Protein AF-A0A1F8HWP6-F1 (afdb_monomer_lite)

Secondary structure (DSSP, 8-state):
---------------------------------------EE-TTSS-S--STT-EEEEEEEEE-TTT--EEEEEEE-SSTT--EE-B-TTTT-HHHHHHHHHHHHHHH--SHHHHHHHHHHHHHHHHHHGGG---B--S---TT-EEE-SB-S---TTS---SS---

Organism: NCBI:txid1802718

Foldseek 3Di:
DDDDDDDDDDDDDDDDDDDDDDPPPPPVPPPVVPDPAFDADAPVDPPDDADQQDKHFHLAWAAEPQQRAIARIWTQHDDPPGGTAFEAPCQPPLLSVVSVVLVVCLVVDDDPVVNVVSVVVNVVSSVVCVVVRDHHYDHNHDPVRYDHGPHSHDPPPVPDDRPDDDD

pLDDT: mean 74.95, std 22.12, range [30.22, 97.0]

Sequence (167 aa):
MWFTDLKQRILFTFINLNAINYKRHSTLTWRGKMAKTVKLYDLRERNYPHNRGDKFRSLQIFECWVCGALSNQVIMGGYLGYGVRVVCPNSSECWHHELEEKLKWLEKLYPKSYKQKFQKEITVMKRQHKAKIKNDIEGKPNMSLKRPMTNTFSWNTRNKPCSHRNF

Radius of gyration: 29.51 Å; chains: 1; bounding box: 69×74×84 Å

Structure (mmCIF, N/CA/C/O backbone):
data_AF-A0A1F8HWP6-F1
#
_entry.id   AF-A0A1F8HWP6-F1
#
loop_
_atom_site.group_PDB
_atom_site.id
_atom_site.type_symbol
_atom_site.label_atom_id
_atom_site.label_alt_id
_atom_site.label_comp_id
_atom_site.label_asym_id
_atom_site.label_entity_id
_atom_site.label_seq_id
_atom_site.pdbx_PDB_ins_code
_atom_site.Cartn_x
_atom_site.Cartn_y
_atom_site.Cartn_z
_atom_site.occupancy
_atom_site.B_iso_or_equiv
_atom_site.auth_seq_id
_atom_site.auth_comp_id
_atom_site.auth_asym_id
_atom_site.auth_atom_id
_atom_site.pdbx_PDB_model_num
ATOM 1 N N . MET A 1 1 ? -47.873 -50.446 -20.768 1.00 34.22 1 MET A N 1
ATOM 2 C CA . MET A 1 1 ? -47.305 -51.598 -20.031 1.00 34.22 1 MET A CA 1
ATOM 3 C C . MET A 1 1 ? -46.102 -52.092 -20.821 1.00 34.22 1 MET A C 1
ATOM 5 O O . MET A 1 1 ? -46.335 -52.362 -21.985 1.00 34.22 1 MET A O 1
ATOM 9 N N . TRP A 1 2 ? -44.916 -52.221 -20.195 1.00 32.56 2 TRP A N 1
ATOM 10 C CA . TRP A 1 2 ? -43.706 -52.926 -20.699 1.00 32.56 2 TRP A CA 1
ATOM 11 C C . TRP A 1 2 ? -43.074 -52.308 -21.991 1.00 32.56 2 TRP A C 1
ATOM 13 O O . TRP A 1 2 ? -43.789 -51.813 -22.851 1.00 32.56 2 TRP A O 1
ATOM 23 N N . PHE A 1 3 ? -41.764 -51.999 -22.067 1.00 39.62 3 PHE A N 1
ATOM 24 C CA . PHE A 1 3 ? -40.577 -52.885 -22.216 1.00 39.62 3 PHE A CA 1
ATOM 25 C C . PHE A 1 3 ? -40.661 -53.757 -23.498 1.00 39.62 3 PHE A C 1
ATOM 27 O O . PHE A 1 3 ? -41.735 -54.280 -23.768 1.00 39.62 3 PHE A O 1
ATOM 34 N N . THR A 1 4 ? -39.639 -53.964 -24.349 1.00 45.97 4 THR A N 1
ATOM 35 C CA . THR A 1 4 ? -38.160 -53.734 -24.327 1.00 45.97 4 THR A CA 1
ATOM 36 C C . THR A 1 4 ? -37.628 -53.781 -25.804 1.00 45.97 4 THR A C 1
ATOM 38 O O . THR A 1 4 ? -38.411 -54.152 -26.671 1.00 45.97 4 THR A O 1
ATOM 41 N N . ASP A 1 5 ? -36.389 -53.476 -26.250 1.00 49.47 5 ASP A N 1
ATOM 42 C CA . ASP A 1 5 ? -35.112 -52.996 -25.663 1.00 49.47 5 ASP A CA 1
ATOM 43 C C . ASP A 1 5 ? -34.163 -52.362 -26.750 1.00 49.47 5 ASP A C 1
ATOM 45 O O . ASP A 1 5 ? -34.573 -52.166 -27.891 1.00 49.47 5 ASP A O 1
ATOM 49 N N . LEU A 1 6 ? -32.894 -52.063 -26.395 1.00 37.97 6 LEU A N 1
ATOM 50 C CA . LEU A 1 6 ? -31.609 -52.281 -27.137 1.00 37.97 6 LEU A CA 1
ATOM 51 C C . LEU A 1 6 ? -31.667 -52.923 -28.570 1.00 37.97 6 LEU A C 1
ATOM 53 O O . LEU A 1 6 ? -32.431 -53.852 -28.790 1.00 37.97 6 LEU A O 1
ATOM 57 N N . LYS A 1 7 ? -30.780 -52.658 -29.562 1.00 40.59 7 LYS A N 1
ATOM 58 C CA . LYS A 1 7 ? -29.292 -52.543 -29.528 1.00 40.59 7 LYS A CA 1
ATOM 59 C C . LYS A 1 7 ? -28.679 -52.179 -30.919 1.00 40.59 7 LYS A C 1
ATOM 61 O O . LYS A 1 7 ? -29.313 -52.416 -31.932 1.00 40.59 7 LYS A O 1
ATOM 66 N N . GLN A 1 8 ? -27.428 -51.674 -30.922 1.00 41.16 8 GLN A N 1
ATOM 67 C CA . GLN A 1 8 ? -26.245 -51.979 -31.796 1.00 41.16 8 GLN A CA 1
ATOM 68 C C . GLN A 1 8 ? -26.429 -52.527 -33.250 1.00 41.16 8 GLN A C 1
ATOM 70 O O . GLN A 1 8 ? -27.257 -53.388 -33.479 1.00 41.16 8 GLN A O 1
ATOM 75 N N . ARG A 1 9 ? -25.577 -52.243 -34.260 1.00 38.88 9 ARG A N 1
ATOM 76 C CA . ARG A 1 9 ? -24.343 -51.421 -34.389 1.00 38.88 9 ARG A CA 1
ATOM 77 C C . ARG A 1 9 ? -23.969 -51.246 -35.883 1.00 38.88 9 ARG A C 1
ATOM 79 O O . ARG A 1 9 ? -24.057 -52.199 -36.639 1.00 38.88 9 ARG A O 1
ATOM 86 N N . ILE A 1 10 ? -23.441 -50.069 -36.232 1.00 35.59 10 ILE A N 1
ATOM 87 C CA . ILE A 1 10 ? -22.272 -49.813 -37.111 1.00 35.59 10 ILE A CA 1
ATOM 88 C C . ILE A 1 10 ? -21.911 -50.872 -38.188 1.00 35.59 10 ILE A C 1
ATOM 90 O O . ILE A 1 10 ? -21.300 -51.883 -37.859 1.00 35.59 10 ILE A O 1
ATOM 94 N N . LEU A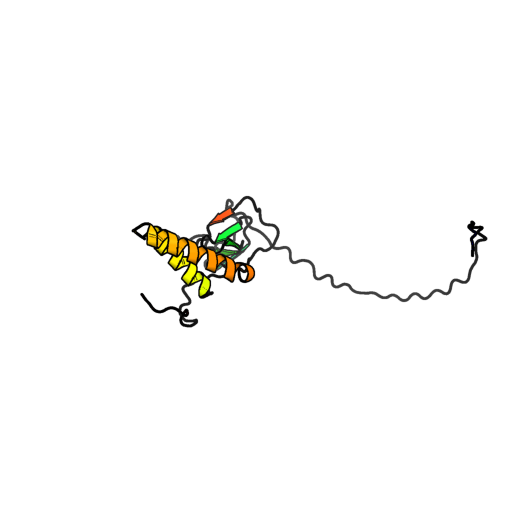 1 11 ? -22.062 -50.507 -39.470 1.00 35.78 11 LEU A N 1
ATOM 95 C CA . LEU A 1 11 ? -21.080 -50.743 -40.553 1.00 35.78 11 LEU A CA 1
ATOM 96 C C . LEU A 1 11 ? -21.353 -49.685 -41.650 1.00 35.78 11 LEU A C 1
ATOM 98 O O . LEU A 1 11 ? -22.417 -49.686 -42.252 1.00 35.78 11 LEU A O 1
ATOM 102 N N . PHE A 1 12 ? -20.596 -48.592 -41.764 1.00 34.41 12 PHE A N 1
ATOM 103 C CA . PHE A 1 12 ? -19.325 -48.484 -42.498 1.00 34.41 12 PHE A CA 1
ATOM 104 C C . PHE A 1 12 ? -19.316 -49.112 -43.905 1.00 34.41 12 PHE A C 1
ATOM 106 O O . PHE A 1 12 ? -18.812 -50.211 -44.105 1.00 34.41 12 PHE A O 1
ATOM 113 N N . THR A 1 13 ? -19.721 -48.313 -44.894 1.00 41.47 13 THR A N 1
ATOM 114 C CA . THR A 1 13 ? -19.099 -48.293 -46.229 1.00 41.47 13 THR A CA 1
ATOM 115 C C . THR A 1 13 ? -18.613 -46.873 -46.519 1.00 41.47 13 THR A C 1
ATOM 117 O O . THR A 1 13 ? -19.278 -45.895 -46.178 1.00 41.47 13 THR A O 1
ATOM 120 N N . PHE A 1 14 ? -17.412 -46.762 -47.080 1.00 37.91 14 PHE A N 1
ATOM 121 C CA . PHE A 1 14 ? -16.651 -45.518 -47.233 1.00 37.91 14 PHE A CA 1
ATOM 122 C C . PHE A 1 14 ? -16.688 -45.003 -48.682 1.00 37.91 14 PHE A C 1
ATOM 124 O O . PHE A 1 14 ? -16.624 -45.827 -49.584 1.00 37.91 14 PHE A O 1
ATOM 131 N N . ILE A 1 15 ? -16.571 -43.671 -48.853 1.00 42.19 15 ILE A N 1
ATOM 132 C CA . ILE A 1 15 ? -15.836 -43.001 -49.960 1.00 42.19 15 ILE A CA 1
ATOM 133 C C . ILE A 1 15 ? -16.493 -43.156 -51.370 1.00 42.19 15 ILE A C 1
ATOM 135 O O . ILE A 1 15 ? -16.819 -44.242 -51.813 1.00 42.19 15 ILE A O 1
ATOM 139 N N . ASN A 1 16 ? -16.732 -42.100 -52.164 1.00 36.47 16 ASN A N 1
ATOM 140 C CA . ASN A 1 16 ? -15.768 -41.055 -52.519 1.00 36.47 16 ASN A CA 1
ATOM 141 C C . ASN A 1 16 ? -16.383 -39.736 -53.058 1.00 36.47 16 ASN A C 1
ATOM 143 O O . ASN A 1 16 ? -17.535 -39.694 -53.466 1.00 36.47 16 ASN A O 1
ATOM 147 N N . LEU A 1 17 ? -15.528 -38.706 -53.137 1.00 40.22 17 LEU A N 1
ATOM 148 C CA . LEU A 1 17 ? -15.538 -37.561 -54.071 1.00 40.22 17 LEU A CA 1
ATOM 149 C C . LEU A 1 17 ? -16.869 -36.859 -54.435 1.00 40.22 17 LEU A C 1
ATOM 151 O O . LEU A 1 17 ? -17.570 -37.242 -55.366 1.00 40.22 17 LEU A O 1
ATOM 155 N N . ASN A 1 18 ? -17.004 -35.624 -53.940 1.00 39.25 18 ASN A N 1
ATOM 156 C CA . ASN A 1 18 ? -16.919 -34.484 -54.863 1.00 39.25 18 ASN A CA 1
ATOM 157 C C . ASN A 1 18 ? -16.294 -33.256 -54.176 1.00 39.25 18 ASN A C 1
ATOM 159 O O . ASN A 1 18 ? -16.880 -32.647 -53.283 1.00 39.25 18 ASN A O 1
ATOM 163 N N . ALA A 1 19 ? -15.059 -32.920 -54.556 1.00 41.41 19 ALA A N 1
ATOM 164 C CA . ALA A 1 19 ? -14.232 -31.932 -53.863 1.00 41.41 19 ALA A CA 1
ATOM 165 C C . ALA A 1 19 ? -14.339 -30.534 -54.501 1.00 41.41 19 ALA A C 1
ATOM 167 O O . ALA A 1 19 ? -13.474 -30.123 -55.277 1.00 41.41 19 ALA A O 1
ATOM 168 N N . ILE A 1 20 ? -15.379 -29.772 -54.148 1.00 47.75 20 ILE A N 1
ATOM 169 C CA . ILE A 1 20 ? -15.503 -28.373 -54.588 1.00 47.75 20 ILE A CA 1
ATOM 170 C C . ILE A 1 20 ? -14.619 -27.474 -53.711 1.00 47.75 20 ILE A C 1
ATOM 172 O O . ILE A 1 20 ? -14.947 -27.131 -52.575 1.00 47.75 20 ILE A O 1
ATOM 176 N N . ASN A 1 21 ? -13.468 -27.088 -54.263 1.00 44.16 21 ASN A N 1
ATOM 177 C CA . ASN A 1 21 ? -12.506 -26.182 -53.640 1.00 44.16 21 ASN A CA 1
ATOM 178 C C . ASN A 1 21 ? -13.078 -24.759 -53.494 1.00 44.16 21 ASN A C 1
ATOM 180 O O . ASN A 1 21 ? -13.004 -23.964 -54.428 1.00 44.16 21 ASN A O 1
ATOM 184 N N . TYR A 1 22 ? -13.541 -24.386 -52.298 1.00 38.38 22 TYR A N 1
ATOM 185 C CA . TYR A 1 22 ? -13.701 -22.975 -51.927 1.00 38.38 22 TYR A CA 1
ATOM 186 C C . TYR A 1 22 ? -12.567 -22.514 -51.009 1.00 38.38 22 TYR A C 1
ATOM 188 O O . TYR A 1 22 ? -12.679 -22.503 -49.783 1.00 38.38 22 TYR A O 1
ATOM 196 N N . LYS A 1 23 ? -11.467 -22.065 -51.631 1.00 44.12 23 LYS A N 1
ATOM 197 C CA . LYS A 1 23 ? -10.389 -21.298 -50.983 1.00 44.12 23 LYS A CA 1
ATOM 198 C C . LYS A 1 23 ? -10.904 -19.933 -50.503 1.00 44.12 23 LYS A C 1
ATOM 200 O O . LYS A 1 23 ? -10.548 -18.888 -51.045 1.00 44.12 23 LYS A O 1
ATOM 205 N N . ARG A 1 24 ? -11.712 -19.904 -49.442 1.00 42.16 24 ARG A N 1
ATOM 206 C CA . ARG A 1 24 ? -11.990 -18.655 -48.726 1.00 42.16 24 ARG A CA 1
ATOM 207 C C . ARG A 1 24 ? -10.817 -18.371 -47.793 1.00 42.16 24 ARG A C 1
ATOM 209 O O . ARG A 1 24 ? -10.818 -18.795 -46.644 1.00 42.16 24 ARG A O 1
ATOM 216 N N . HIS A 1 25 ? -9.811 -17.655 -48.301 1.00 42.44 25 HIS A N 1
ATOM 217 C CA . HIS A 1 25 ? -8.732 -17.080 -47.490 1.00 42.44 25 HIS A CA 1
ATOM 218 C C . HIS A 1 25 ? -9.309 -16.016 -46.541 1.00 42.44 25 HIS A C 1
ATOM 220 O O . HIS A 1 25 ? -9.163 -14.814 -46.751 1.00 42.44 25 HIS A O 1
ATOM 226 N N . SER A 1 26 ? -9.969 -16.449 -45.467 1.00 42.03 26 SER A N 1
ATOM 227 C CA . SER A 1 26 ? -10.237 -15.601 -44.314 1.00 42.03 26 SER A CA 1
ATOM 228 C C . SER A 1 26 ? -8.919 -15.387 -43.577 1.00 42.03 26 SER A C 1
ATOM 230 O O . SER A 1 26 ? -8.620 -16.074 -42.599 1.00 42.03 26 SER A O 1
ATOM 232 N N . THR A 1 27 ? -8.119 -14.429 -44.050 1.00 45.25 27 THR A N 1
ATOM 233 C CA . THR A 1 27 ? -6.999 -13.860 -43.295 1.00 45.25 27 THR A CA 1
ATOM 234 C C . THR A 1 27 ? -7.566 -13.073 -42.119 1.00 45.25 27 THR A C 1
ATOM 236 O O . THR A 1 27 ? -7.568 -11.839 -42.110 1.00 45.25 27 THR A O 1
ATOM 239 N N . LEU A 1 28 ? -8.106 -13.801 -41.138 1.00 42.56 28 LEU A N 1
ATOM 240 C CA . LEU A 1 28 ? -8.577 -13.254 -39.882 1.00 42.56 28 LEU A CA 1
ATOM 241 C C . LEU A 1 28 ? -7.333 -12.789 -39.131 1.00 42.56 28 LEU A C 1
ATOM 243 O O . LEU A 1 28 ? -6.694 -13.549 -38.402 1.00 42.56 28 LEU A O 1
ATOM 247 N N . THR A 1 29 ? -6.940 -11.545 -39.391 1.00 44.22 29 THR A N 1
ATOM 248 C CA . THR A 1 29 ? -5.808 -10.910 -38.734 1.00 44.22 29 THR A CA 1
ATOM 249 C C . THR A 1 29 ? -6.208 -10.616 -37.299 1.00 44.22 29 THR A C 1
ATOM 251 O O . THR A 1 29 ? -6.546 -9.493 -36.928 1.00 44.22 29 THR A O 1
ATOM 254 N N . TRP A 1 30 ? -6.132 -11.660 -36.468 1.00 45.09 30 TRP A N 1
ATOM 255 C CA . TRP A 1 30 ? -5.954 -11.534 -35.034 1.00 45.09 30 TRP A CA 1
ATOM 256 C C . TRP A 1 30 ? -4.716 -10.663 -34.813 1.00 45.09 30 TRP A C 1
ATOM 258 O O . TRP A 1 30 ? -3.600 -11.155 -34.648 1.00 45.09 30 TRP A O 1
ATOM 268 N N . ARG A 1 31 ? -4.917 -9.341 -34.775 1.00 46.16 31 ARG A N 1
ATOM 269 C CA . ARG A 1 31 ? -4.018 -8.391 -34.122 1.00 46.16 31 ARG A CA 1
ATOM 270 C C . ARG A 1 31 ? -4.109 -8.658 -32.623 1.00 46.16 31 ARG A C 1
ATOM 272 O O . ARG A 1 31 ? -4.629 -7.845 -31.860 1.00 46.16 31 ARG A O 1
ATOM 279 N N . GLY A 1 32 ? -3.639 -9.843 -32.227 1.00 48.31 32 GLY A N 1
ATOM 280 C CA . GLY A 1 32 ? -3.430 -10.233 -30.849 1.00 48.31 32 GLY A CA 1
ATOM 281 C C . GLY A 1 32 ? -2.605 -9.128 -30.224 1.00 48.31 32 GLY A C 1
ATOM 282 O O . GLY A 1 32 ? -1.485 -8.857 -30.659 1.00 48.31 32 GLY A O 1
ATOM 283 N N . LYS A 1 33 ? -3.223 -8.407 -29.291 1.00 54.06 33 LYS A N 1
ATOM 284 C CA . LYS A 1 33 ? -2.674 -7.186 -28.713 1.00 54.06 33 LYS A CA 1
ATOM 285 C C . LYS A 1 33 ? -1.532 -7.601 -27.791 1.00 54.06 33 LYS A C 1
ATOM 287 O O . LYS A 1 33 ? -1.764 -7.801 -26.602 1.00 54.06 33 LYS A O 1
ATOM 292 N N . MET A 1 34 ? -0.354 -7.817 -28.394 1.00 55.50 34 MET A N 1
ATOM 293 C CA . MET A 1 34 ? 0.862 -8.369 -27.788 1.00 55.50 34 MET A CA 1
ATOM 294 C C . MET A 1 34 ? 0.979 -7.875 -26.353 1.00 55.50 34 MET A C 1
ATOM 296 O O . MET A 1 34 ? 1.081 -6.666 -26.126 1.00 55.50 34 MET A O 1
ATOM 300 N N . ALA A 1 35 ? 0.875 -8.802 -25.398 1.00 62.00 35 ALA A N 1
ATOM 301 C CA . ALA A 1 35 ? 0.806 -8.459 -23.987 1.00 62.00 35 ALA A CA 1
ATOM 302 C C . ALA A 1 35 ? 2.054 -7.647 -23.630 1.00 62.00 35 ALA A C 1
ATOM 304 O O . ALA A 1 35 ? 3.168 -8.161 -23.711 1.00 62.00 35 ALA A O 1
ATOM 305 N N . LYS A 1 36 ? 1.868 -6.359 -23.311 1.00 67.88 36 LYS A N 1
ATOM 306 C CA . LYS A 1 36 ? 2.970 -5.412 -23.123 1.00 67.88 36 LYS A CA 1
ATOM 307 C C . LYS A 1 36 ? 3.879 -5.929 -22.011 1.00 67.88 36 LYS A C 1
ATOM 309 O O . LYS A 1 36 ? 3.503 -5.862 -20.843 1.00 67.88 36 LYS A O 1
ATOM 314 N N . THR A 1 37 ? 5.060 -6.428 -22.369 1.00 80.19 37 THR A N 1
ATOM 315 C CA . THR A 1 37 ? 6.031 -6.953 -21.406 1.00 80.19 37 THR A CA 1
ATOM 316 C C . THR A 1 37 ? 6.451 -5.839 -20.455 1.00 80.19 37 THR A C 1
ATOM 318 O O . THR A 1 37 ? 7.179 -4.918 -20.825 1.00 80.19 37 THR A O 1
ATOM 321 N N . VAL A 1 38 ? 5.957 -5.903 -19.222 1.00 89.81 38 VAL A N 1
ATOM 322 C CA . VAL A 1 38 ? 6.281 -4.931 -18.180 1.00 89.81 38 VAL A CA 1
ATOM 323 C C . VAL A 1 38 ? 7.667 -5.262 -17.640 1.00 89.81 38 VAL A C 1
ATOM 325 O O . VAL A 1 38 ? 7.851 -6.291 -16.991 1.00 89.81 38 VAL A O 1
ATOM 328 N N . LYS A 1 39 ? 8.645 -4.391 -17.907 1.00 94.25 39 LYS A N 1
ATOM 329 C CA . LYS A 1 39 ? 9.983 -4.509 -17.319 1.00 94.25 39 LYS A CA 1
ATOM 330 C C . LYS A 1 39 ? 9.895 -4.236 -15.818 1.00 94.25 39 LYS A C 1
ATOM 332 O O . LYS A 1 39 ? 9.545 -3.128 -15.413 1.00 94.25 39 LYS A O 1
ATOM 337 N N . LEU A 1 40 ? 10.223 -5.249 -15.022 1.00 95.88 40 LEU A N 1
ATOM 338 C CA . LEU A 1 40 ? 10.375 -5.136 -13.575 1.00 95.88 40 LEU A CA 1
ATOM 339 C C . LEU A 1 40 ? 11.845 -4.896 -13.231 1.00 95.88 40 LEU A C 1
ATOM 341 O O . LEU A 1 40 ? 12.726 -5.482 -13.857 1.00 95.88 40 LEU A O 1
ATOM 345 N N . TYR A 1 41 ? 12.092 -4.053 -12.235 1.00 95.12 41 TYR A N 1
ATOM 346 C CA . TYR A 1 41 ? 13.427 -3.755 -11.719 1.00 95.12 41 TYR A CA 1
ATOM 347 C C . TYR A 1 41 ? 13.585 -4.273 -10.289 1.00 95.12 41 TYR A C 1
ATOM 349 O O . TYR A 1 41 ? 12.688 -4.085 -9.463 1.00 95.12 41 TYR A O 1
ATOM 357 N N . ASP A 1 42 ? 14.717 -4.898 -9.972 1.00 94.69 42 ASP A N 1
ATOM 358 C CA . ASP A 1 42 ? 15.017 -5.306 -8.601 1.00 94.69 42 ASP A CA 1
ATOM 359 C C . ASP A 1 42 ? 15.636 -4.138 -7.823 1.00 94.69 42 ASP A C 1
ATOM 361 O O . ASP A 1 42 ? 16.719 -3.663 -8.145 1.00 94.69 42 ASP A O 1
ATOM 365 N N . LEU A 1 43 ? 14.967 -3.687 -6.762 1.00 91.44 43 LEU A N 1
ATOM 366 C CA . LEU A 1 43 ? 15.443 -2.592 -5.909 1.00 91.44 43 LEU A CA 1
ATOM 367 C C . LEU A 1 43 ? 16.647 -2.963 -5.020 1.00 91.44 43 LEU A C 1
ATOM 369 O O . LEU A 1 43 ? 17.142 -2.117 -4.277 1.00 91.44 43 LEU A O 1
ATOM 373 N N . ARG A 1 44 ? 17.103 -4.222 -5.058 1.00 90.00 44 ARG A N 1
ATOM 374 C CA . ARG A 1 44 ? 18.383 -4.673 -4.482 1.00 90.00 44 ARG A CA 1
ATOM 375 C C . ARG A 1 44 ? 19.561 -4.375 -5.415 1.00 90.00 44 ARG A C 1
ATOM 377 O O . ARG A 1 44 ? 20.696 -4.292 -4.955 1.00 90.00 44 ARG A O 1
ATOM 384 N N . GLU A 1 45 ? 19.291 -4.211 -6.707 1.00 90.69 45 GLU A N 1
ATOM 385 C CA . GLU A 1 45 ? 20.260 -3.871 -7.745 1.00 90.69 45 GLU A CA 1
ATOM 386 C C . GLU A 1 45 ? 20.218 -2.359 -8.020 1.00 90.69 45 GLU A C 1
ATOM 388 O O . GLU A 1 45 ? 19.210 -1.699 -7.783 1.00 90.69 45 GLU A O 1
ATOM 393 N N . ARG A 1 46 ? 21.305 -1.772 -8.537 1.00 83.94 46 ARG A N 1
ATOM 394 C CA . ARG A 1 46 ? 21.372 -0.325 -8.851 1.00 83.94 46 ARG A CA 1
ATOM 395 C C . ARG A 1 46 ? 20.958 0.017 -10.294 1.00 83.94 46 ARG A C 1
ATOM 397 O O . ARG A 1 46 ? 21.286 1.089 -10.787 1.00 83.94 46 ARG A O 1
ATOM 404 N N . ASN A 1 47 ? 20.275 -0.891 -10.991 1.00 89.81 47 ASN A N 1
ATOM 405 C CA . ASN A 1 47 ? 19.992 -0.802 -12.433 1.00 89.81 47 ASN A CA 1
ATOM 406 C C . ASN A 1 47 ? 18.607 -0.213 -12.782 1.00 89.81 47 ASN A C 1
ATOM 408 O O . ASN A 1 47 ? 18.140 -0.363 -13.915 1.00 89.81 47 ASN A O 1
ATOM 412 N N . TYR A 1 48 ? 17.949 0.445 -11.824 1.00 90.88 48 TYR A N 1
ATOM 413 C CA . T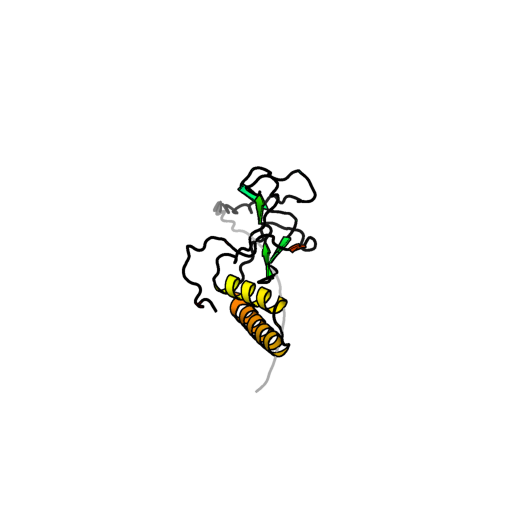YR A 1 48 ? 16.631 1.058 -11.994 1.00 90.88 48 TYR A CA 1
ATOM 414 C C . TYR A 1 48 ? 16.689 2.541 -12.423 1.00 90.88 48 TYR A C 1
ATOM 416 O O . TYR A 1 48 ? 17.712 3.205 -12.226 1.00 90.88 48 TYR A O 1
ATOM 424 N N . PRO A 1 49 ? 15.605 3.090 -13.013 1.00 91.25 49 PRO A N 1
ATOM 425 C CA . PRO A 1 49 ? 15.505 4.510 -13.351 1.00 91.25 49 PRO A CA 1
ATOM 426 C C . PRO A 1 49 ? 15.632 5.374 -12.093 1.00 91.25 49 PRO A C 1
ATOM 428 O O . PRO A 1 49 ? 14.901 5.169 -11.124 1.00 91.25 49 PRO A O 1
ATOM 431 N N . HIS A 1 50 ? 16.591 6.296 -12.087 1.00 87.94 50 HIS A N 1
ATOM 432 C CA . HIS A 1 50 ? 17.033 7.009 -10.886 1.00 87.94 50 HIS A CA 1
ATOM 433 C C . HIS A 1 50 ? 16.794 8.525 -10.936 1.00 87.94 50 HIS A C 1
ATOM 435 O O . HIS A 1 50 ? 17.131 9.221 -9.976 1.00 87.94 50 HIS A O 1
ATOM 441 N N . ASN A 1 51 ? 16.214 9.055 -12.017 1.00 86.88 51 ASN A N 1
ATOM 442 C CA . ASN A 1 51 ? 15.943 10.485 -12.131 1.00 86.88 51 ASN A CA 1
ATOM 443 C C . ASN A 1 51 ? 14.751 10.873 -11.255 1.00 86.88 51 ASN A C 1
ATOM 445 O O . ASN A 1 51 ? 13.810 10.104 -11.051 1.00 86.88 51 ASN A O 1
ATOM 449 N N . ARG A 1 52 ? 14.763 12.110 -10.755 1.00 86.38 52 ARG A N 1
ATOM 450 C CA . ARG A 1 52 ? 13.669 12.673 -9.956 1.00 86.38 52 ARG A CA 1
ATOM 451 C C . ARG A 1 52 ? 12.330 12.543 -10.692 1.00 86.38 52 ARG A C 1
ATOM 453 O O . ARG A 1 52 ? 12.138 13.141 -11.744 1.00 86.38 52 ARG A O 1
ATOM 460 N N . GLY A 1 53 ? 11.374 11.848 -10.075 1.00 85.12 53 GLY A N 1
ATOM 461 C CA . GLY A 1 53 ? 10.031 11.664 -10.628 1.00 85.12 53 GLY A CA 1
ATOM 462 C C . GLY A 1 53 ? 9.880 10.519 -11.635 1.00 85.12 53 GLY A C 1
ATOM 463 O O . GLY A 1 53 ? 8.750 10.295 -12.073 1.00 85.12 53 GLY A O 1
ATOM 464 N N . ASP A 1 54 ? 10.949 9.771 -11.949 1.00 89.62 54 ASP A N 1
ATOM 465 C CA . ASP A 1 54 ? 10.852 8.522 -12.716 1.00 89.62 54 ASP A CA 1
ATOM 466 C C . ASP A 1 54 ? 9.821 7.584 -12.072 1.00 89.62 54 ASP A C 1
ATOM 468 O O . ASP A 1 54 ? 9.797 7.405 -10.850 1.00 89.62 54 ASP A O 1
ATOM 472 N N . LYS A 1 55 ? 8.975 6.967 -12.905 1.00 92.81 55 LYS A N 1
ATOM 473 C CA . LYS A 1 55 ? 7.979 5.971 -12.491 1.00 92.81 55 LYS A CA 1
ATOM 474 C C . LYS A 1 55 ? 8.289 4.638 -13.149 1.00 92.81 55 LYS A C 1
ATOM 476 O O . LYS A 1 55 ? 8.382 4.565 -14.373 1.00 92.81 55 LYS A O 1
ATOM 481 N N . PHE A 1 56 ? 8.416 3.583 -12.355 1.00 94.31 56 PHE A N 1
ATOM 482 C CA . PHE A 1 56 ? 8.723 2.246 -12.861 1.00 94.31 56 PHE A CA 1
ATOM 483 C C . PHE A 1 56 ? 8.080 1.150 -12.011 1.00 94.31 56 PHE A C 1
ATOM 485 O O . PHE A 1 56 ? 7.508 1.417 -10.954 1.00 94.31 56 PHE A O 1
ATOM 492 N N . ARG A 1 57 ? 8.148 -0.094 -12.493 1.00 96.12 57 ARG A N 1
ATOM 493 C CA . ARG A 1 57 ? 7.604 -1.267 -11.805 1.00 96.12 57 ARG A CA 1
ATOM 494 C C . ARG A 1 57 ? 8.726 -2.067 -11.145 1.00 96.12 57 ARG A C 1
ATOM 496 O O . ARG A 1 57 ? 9.743 -2.342 -11.781 1.00 96.12 57 ARG A O 1
ATOM 503 N N . SER A 1 58 ? 8.561 -2.430 -9.877 1.00 95.75 58 SER A N 1
ATOM 504 C CA . SER A 1 58 ? 9.537 -3.209 -9.109 1.00 95.75 58 SER A CA 1
ATOM 505 C C . SER A 1 58 ? 9.273 -4.715 -9.169 1.00 95.75 58 SER A C 1
ATOM 507 O O . SER A 1 58 ? 8.141 -5.162 -9.378 1.00 95.75 58 SER A O 1
ATOM 509 N N . LEU A 1 59 ? 10.321 -5.506 -8.929 1.00 96.75 59 LEU A N 1
ATOM 510 C CA . LEU A 1 59 ? 10.216 -6.935 -8.628 1.00 96.75 59 LEU A CA 1
ATOM 511 C C . LEU A 1 59 ? 9.647 -7.162 -7.217 1.00 96.75 59 LEU A C 1
ATOM 513 O O . LEU A 1 59 ? 8.916 -8.123 -6.996 1.00 96.75 59 LEU A O 1
ATOM 517 N N . GLN A 1 60 ? 9.963 -6.270 -6.275 1.00 95.75 60 GLN A N 1
ATOM 518 C CA . GLN A 1 60 ? 9.353 -6.188 -4.947 1.00 95.75 60 GLN A CA 1
ATOM 519 C C . GLN A 1 60 ? 7.873 -5.801 -5.035 1.00 95.75 60 GLN A C 1
ATOM 521 O O . GLN A 1 60 ? 7.467 -5.081 -5.951 1.00 95.75 60 GLN A O 1
ATOM 526 N N . ILE A 1 61 ? 7.096 -6.205 -4.028 1.00 97.00 61 ILE A N 1
ATOM 527 C CA . ILE A 1 61 ? 5.711 -5.762 -3.831 1.00 97.00 61 ILE A CA 1
ATOM 528 C C . ILE A 1 61 ? 5.622 -4.989 -2.523 1.00 97.00 61 ILE A C 1
ATOM 530 O O . ILE A 1 61 ? 6.210 -5.369 -1.512 1.00 97.00 61 ILE A O 1
ATOM 534 N N . PHE A 1 62 ? 4.850 -3.913 -2.533 1.00 96.19 62 PHE A N 1
ATOM 535 C CA . PHE A 1 62 ? 4.625 -3.066 -1.380 1.00 96.19 62 PHE A CA 1
ATOM 536 C C . PHE A 1 62 ? 3.185 -3.193 -0.899 1.00 96.19 62 PHE A C 1
ATOM 538 O O . PHE A 1 62 ? 2.260 -3.200 -1.709 1.00 96.19 62 PHE A O 1
ATOM 545 N N . GLU A 1 63 ? 3.001 -3.276 0.416 1.00 96.88 63 GLU A N 1
ATOM 546 C CA . GLU A 1 63 ? 1.701 -3.414 1.070 1.00 96.88 63 GLU A CA 1
ATOM 547 C C . GLU A 1 63 ? 1.380 -2.182 1.923 1.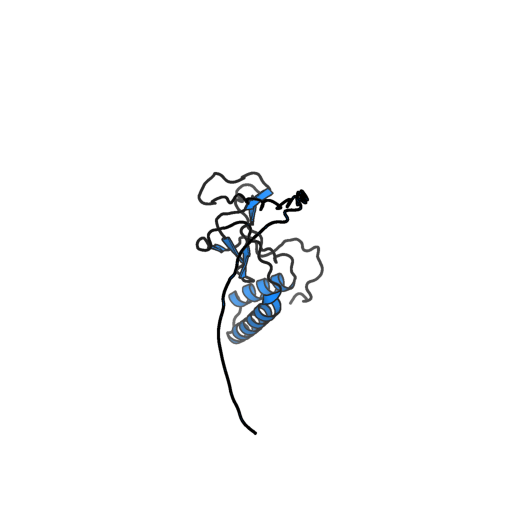00 96.88 63 GLU A C 1
ATOM 549 O O . GLU A 1 63 ? 2.215 -1.673 2.678 1.00 96.88 63 GLU A O 1
ATOM 554 N N . CYS A 1 64 ? 0.160 -1.672 1.781 1.00 95.56 64 CYS A N 1
ATOM 555 C CA . CYS A 1 64 ? -0.336 -0.553 2.564 1.00 95.56 64 CYS A CA 1
ATOM 556 C C . CYS A 1 64 ? -0.773 -1.036 3.953 1.00 95.56 64 CYS A C 1
ATOM 558 O O . CYS A 1 64 ? -1.787 -1.719 4.075 1.00 95.56 64 CYS A O 1
ATOM 560 N N . TRP A 1 65 ? -0.077 -0.622 5.012 1.00 93.81 65 TRP A N 1
ATOM 561 C CA . TRP A 1 65 ? -0.421 -0.999 6.392 1.00 93.81 65 TRP A CA 1
ATOM 562 C C . TRP A 1 65 ? -1.824 -0.523 6.833 1.00 93.81 65 TRP A C 1
ATOM 564 O O . TRP A 1 65 ? -2.464 -1.151 7.681 1.00 93.81 65 TRP A O 1
ATOM 574 N N . VAL A 1 66 ? -2.345 0.543 6.212 1.00 93.62 66 VAL A N 1
ATOM 575 C CA . VAL A 1 66 ? -3.696 1.070 6.462 1.00 93.62 66 VAL A CA 1
ATOM 576 C C . VAL A 1 66 ? -4.764 0.124 5.912 1.00 93.62 66 VAL A C 1
ATOM 578 O O . VAL A 1 66 ? -5.555 -0.427 6.680 1.00 93.62 66 VAL A O 1
ATOM 581 N N . CYS A 1 67 ? -4.791 -0.090 4.592 1.00 94.12 67 CYS A N 1
ATOM 582 C CA . CYS A 1 67 ? -5.894 -0.770 3.902 1.00 94.12 67 CYS A CA 1
ATOM 583 C C . CYS A 1 67 ? -5.577 -2.177 3.361 1.00 94.12 67 CYS A C 1
ATOM 585 O O . CYS A 1 67 ? -6.501 -2.868 2.952 1.00 94.12 67 CYS A O 1
ATOM 587 N N . GLY A 1 68 ? -4.318 -2.624 3.359 1.00 94.94 68 GLY A N 1
ATOM 588 C CA . GLY A 1 68 ? -3.895 -3.906 2.773 1.00 94.94 68 GLY A CA 1
ATOM 589 C C . GLY A 1 68 ? -3.748 -3.900 1.245 1.00 94.94 68 GLY A C 1
ATOM 590 O O . GLY A 1 68 ? -3.537 -4.953 0.649 1.00 94.94 68 GLY A O 1
ATOM 591 N N . ALA A 1 69 ? -3.858 -2.734 0.596 1.00 96.56 69 ALA A N 1
ATOM 592 C CA . ALA A 1 69 ? -3.611 -2.595 -0.839 1.00 96.56 69 ALA A CA 1
ATOM 593 C C . ALA A 1 69 ? -2.178 -2.998 -1.207 1.00 96.56 69 ALA A C 1
ATOM 595 O O . ALA A 1 69 ? -1.236 -2.641 -0.497 1.00 96.56 69 ALA A O 1
ATOM 596 N N . LEU A 1 70 ? -2.015 -3.662 -2.348 1.00 96.94 70 LEU A N 1
ATOM 597 C CA . LEU A 1 70 ? -0.726 -4.038 -2.919 1.00 96.94 70 LEU A CA 1
ATOM 598 C C . LEU A 1 70 ? -0.397 -3.172 -4.140 1.00 96.94 70 LEU A C 1
ATOM 600 O O . LEU A 1 70 ? -1.264 -2.932 -4.981 1.00 96.94 70 LEU A O 1
ATOM 604 N N . SER A 1 71 ? 0.859 -2.748 -4.274 1.00 96.38 71 SER A N 1
ATOM 605 C CA . SER A 1 71 ? 1.388 -2.137 -5.502 1.00 96.38 71 SER A CA 1
ATOM 606 C C . SER A 1 71 ? 2.841 -2.545 -5.744 1.00 96.38 71 SER A C 1
ATOM 608 O O . SER A 1 71 ? 3.579 -2.823 -4.799 1.00 96.38 71 SER A O 1
ATOM 610 N N . ASN A 1 72 ? 3.264 -2.563 -7.008 1.00 96.44 72 ASN A N 1
ATOM 611 C CA . ASN A 1 72 ? 4.680 -2.579 -7.386 1.00 96.44 72 ASN A CA 1
ATOM 612 C C . ASN A 1 72 ? 5.106 -1.333 -8.185 1.00 96.44 72 ASN A C 1
ATOM 614 O O . ASN A 1 72 ? 6.101 -1.387 -8.902 1.00 96.44 72 ASN A O 1
ATOM 618 N N . GLN A 1 73 ? 4.374 -0.217 -8.101 1.00 95.38 73 GLN A N 1
ATOM 619 C CA . GLN A 1 73 ? 4.802 1.053 -8.694 1.00 95.38 73 GLN A CA 1
ATOM 620 C C . GLN A 1 73 ? 5.746 1.811 -7.759 1.00 95.38 73 GLN A C 1
ATOM 622 O O . GLN A 1 73 ? 5.378 2.204 -6.653 1.00 95.38 73 GLN A O 1
ATOM 627 N N . VAL A 1 74 ? 6.944 2.097 -8.253 1.00 93.44 74 VAL A N 1
ATOM 628 C CA . VAL A 1 74 ? 7.911 2.992 -7.620 1.00 93.44 74 VAL A CA 1
ATOM 629 C C . VAL A 1 74 ? 7.857 4.359 -8.291 1.00 93.44 74 VAL A C 1
ATOM 631 O O . VAL A 1 74 ? 7.712 4.460 -9.510 1.00 93.44 74 VAL A O 1
ATOM 634 N N . ILE A 1 75 ? 8.001 5.408 -7.484 1.00 91.12 75 ILE A N 1
ATOM 635 C CA . ILE A 1 75 ? 8.270 6.775 -7.921 1.00 91.12 75 ILE A CA 1
ATOM 636 C C . ILE A 1 75 ? 9.587 7.213 -7.276 1.00 91.12 75 ILE A C 1
ATOM 638 O O . ILE A 1 75 ? 9.719 7.172 -6.050 1.00 91.12 75 ILE A O 1
ATOM 642 N N . MET A 1 76 ? 10.558 7.659 -8.068 1.00 88.88 76 MET A N 1
ATOM 643 C CA . MET A 1 76 ? 11.795 8.220 -7.522 1.00 88.88 76 MET A CA 1
ATOM 644 C C . MET A 1 76 ? 11.532 9.548 -6.807 1.00 88.88 76 MET A C 1
ATOM 646 O O . MET A 1 76 ? 10.790 10.408 -7.293 1.00 88.88 76 MET A O 1
ATOM 650 N N . GLY A 1 77 ? 12.133 9.710 -5.627 1.00 79.31 77 GLY A N 1
ATOM 651 C CA . GLY A 1 77 ? 11.963 10.890 -4.791 1.00 79.31 77 GLY A CA 1
ATOM 652 C C . GLY A 1 77 ? 12.421 12.197 -5.445 1.00 79.31 77 GLY A C 1
ATOM 653 O O . GLY A 1 77 ? 13.102 12.229 -6.467 1.00 79.31 77 GLY A O 1
ATOM 654 N N . GLY A 1 78 ? 11.957 13.308 -4.868 1.00 60.03 78 GLY A N 1
ATOM 655 C CA . GLY A 1 78 ? 12.075 14.643 -5.467 1.00 60.03 78 GLY A CA 1
ATOM 656 C C . GLY A 1 78 ? 12.826 15.680 -4.641 1.00 60.03 78 GLY A C 1
ATOM 657 O O . GLY A 1 78 ? 12.920 16.823 -5.070 1.00 60.03 78 GLY A O 1
ATOM 658 N N . TYR A 1 79 ? 13.348 15.304 -3.479 1.00 54.56 79 TYR A N 1
ATOM 659 C CA . TYR A 1 79 ? 14.275 16.122 -2.701 1.00 54.56 79 TYR A CA 1
ATOM 660 C C . TYR A 1 79 ? 15.547 15.296 -2.498 1.00 54.56 79 TYR A C 1
ATOM 662 O O . TYR A 1 79 ? 15.464 14.066 -2.459 1.00 54.56 79 TYR A O 1
ATOM 670 N N . LEU A 1 80 ? 16.712 15.938 -2.418 1.00 43.31 80 LEU A N 1
ATOM 671 C CA . LEU A 1 80 ? 17.994 15.235 -2.310 1.00 43.31 80 LEU A CA 1
ATOM 672 C C . LEU A 1 80 ? 17.990 14.283 -1.098 1.00 43.31 80 LEU A C 1
ATOM 674 O O . LEU A 1 80 ? 17.466 14.617 -0.038 1.00 43.31 80 LEU A O 1
ATOM 678 N N . GLY A 1 81 ? 18.502 13.065 -1.287 1.00 53.34 81 GLY A N 1
ATOM 679 C CA . GLY A 1 81 ? 18.470 11.991 -0.283 1.00 53.34 81 GLY A CA 1
ATOM 680 C C . GLY A 1 81 ? 17.158 11.190 -0.191 1.00 53.34 81 GLY A C 1
ATOM 681 O O . GLY A 1 81 ? 17.173 10.079 0.334 1.00 53.34 81 GLY A O 1
ATOM 682 N N . TYR A 1 82 ? 16.034 11.666 -0.742 1.00 60.47 82 TYR A N 1
ATOM 683 C CA . TYR A 1 82 ? 14.798 10.872 -0.790 1.00 60.47 82 TYR A CA 1
ATOM 684 C C . TYR A 1 82 ? 14.855 9.887 -1.963 1.00 60.47 82 TYR A C 1
ATOM 686 O O . TYR A 1 82 ? 14.686 10.281 -3.114 1.00 60.47 82 TYR A O 1
ATOM 694 N N . GLY A 1 83 ? 15.080 8.607 -1.662 1.00 77.12 83 GLY A N 1
ATOM 695 C CA . GLY A 1 83 ? 15.149 7.530 -2.654 1.00 77.12 83 GLY A CA 1
ATOM 696 C C . GLY A 1 83 ? 13.783 7.048 -3.163 1.00 77.12 83 GLY A C 1
ATOM 697 O O . GLY A 1 83 ? 1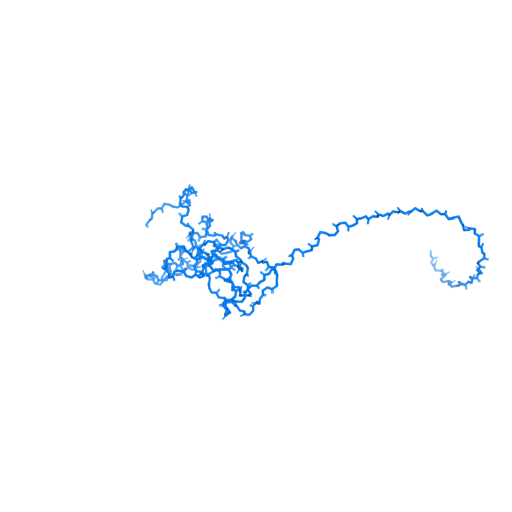2.881 7.834 -3.456 1.00 77.12 83 GLY A O 1
ATOM 698 N N . VAL A 1 84 ? 13.645 5.726 -3.275 1.00 86.00 84 VAL A N 1
ATOM 699 C CA . VAL A 1 84 ? 12.416 5.014 -3.666 1.00 86.00 84 VAL A CA 1
ATOM 700 C C . VAL A 1 84 ? 11.226 5.458 -2.809 1.00 86.00 84 VAL A C 1
ATOM 702 O O . VAL A 1 84 ? 11.253 5.312 -1.587 1.00 86.00 84 VAL A O 1
ATOM 705 N N . ARG A 1 85 ? 10.155 5.947 -3.446 1.00 88.69 85 ARG A N 1
ATOM 706 C CA . ARG A 1 85 ? 8.853 6.180 -2.804 1.00 88.69 85 ARG A CA 1
ATOM 707 C C . ARG A 1 85 ? 7.772 5.321 -3.446 1.00 88.69 85 ARG A C 1
ATOM 709 O O . ARG A 1 85 ? 7.727 5.172 -4.665 1.00 88.69 85 ARG A O 1
ATOM 716 N N . VAL A 1 86 ? 6.881 4.783 -2.620 1.00 90.62 86 VAL A N 1
ATOM 717 C CA . VAL A 1 86 ? 5.743 3.966 -3.051 1.00 90.62 86 VAL A CA 1
ATOM 718 C C . VAL A 1 86 ? 4.473 4.494 -2.403 1.00 90.62 86 VAL A C 1
ATOM 720 O O . VAL A 1 86 ? 4.349 4.534 -1.176 1.00 90.62 86 VAL A O 1
ATOM 723 N N . VAL A 1 87 ? 3.548 4.924 -3.257 1.00 90.00 87 VAL A N 1
ATOM 724 C CA . VAL A 1 87 ? 2.303 5.598 -2.885 1.00 90.00 87 VAL A CA 1
ATOM 725 C C . VAL A 1 87 ? 1.153 4.599 -2.942 1.00 90.00 87 VAL A C 1
ATOM 727 O O . VAL A 1 87 ? 1.007 3.884 -3.930 1.00 90.00 87 VAL A O 1
ATOM 730 N N . CYS A 1 88 ? 0.310 4.560 -1.909 1.00 93.06 88 CYS A N 1
ATOM 731 C CA . CYS A 1 88 ? -0.873 3.703 -1.919 1.00 93.06 88 CYS A CA 1
ATOM 732 C C . CYS A 1 88 ? -1.839 4.121 -3.047 1.00 93.06 88 CYS A C 1
ATOM 734 O O . CYS A 1 88 ? -2.201 5.301 -3.117 1.00 93.06 88 CYS A O 1
ATOM 736 N N . PRO A 1 89 ? -2.337 3.191 -3.889 1.00 93.19 89 PRO A N 1
ATOM 737 C CA . PRO A 1 89 ? -3.299 3.511 -4.952 1.00 93.19 89 PRO A CA 1
ATOM 738 C C . PRO A 1 89 ? -4.664 3.997 -4.425 1.00 93.19 89 PRO A C 1
ATOM 740 O O . PRO A 1 89 ? -5.473 4.506 -5.194 1.00 93.19 89 PRO A O 1
ATOM 743 N N . ASN A 1 90 ? -4.911 3.876 -3.115 1.00 92.44 90 ASN A N 1
ATOM 744 C CA . ASN A 1 90 ? -6.100 4.376 -2.417 1.00 92.44 90 ASN A CA 1
ATOM 745 C C . ASN A 1 90 ? -5.799 5.621 -1.546 1.00 92.44 90 ASN A C 1
ATOM 747 O O . ASN A 1 90 ? -6.666 6.079 -0.811 1.00 92.44 90 ASN A O 1
ATOM 751 N N . SER A 1 91 ? -4.588 6.192 -1.625 1.00 89.00 91 SER A N 1
ATOM 752 C CA . SER A 1 91 ? -4.131 7.329 -0.794 1.00 89.00 91 SER A CA 1
ATOM 753 C C . SER A 1 91 ? -4.880 8.652 -1.012 1.00 89.00 91 SER A C 1
ATOM 755 O O . SER A 1 91 ? -4.637 9.613 -0.283 1.00 89.00 91 SER A O 1
ATOM 757 N N . SER A 1 92 ? -5.768 8.727 -2.007 1.00 85.94 92 SER A N 1
ATOM 758 C CA . SER A 1 92 ? -6.638 9.875 -2.302 1.00 85.94 92 SER A CA 1
ATOM 759 C C . SER A 1 92 ? -8.106 9.655 -1.910 1.00 85.94 92 SER A C 1
ATOM 761 O O . SER A 1 92 ? -8.956 10.459 -2.281 1.00 85.94 92 SER A O 1
ATOM 763 N N . GLU A 1 93 ? -8.429 8.548 -1.242 1.00 86.12 93 GLU A N 1
ATOM 764 C CA . GLU A 1 93 ? -9.793 8.190 -0.851 1.00 86.12 93 GLU A CA 1
ATOM 765 C C . GLU A 1 93 ? -10.067 8.621 0.603 1.00 86.12 93 GLU A C 1
ATOM 767 O O . GLU A 1 93 ? -9.311 8.251 1.498 1.00 86.12 93 GLU A O 1
ATOM 772 N N . CYS A 1 94 ? -11.166 9.336 0.876 1.00 84.88 94 CYS A N 1
ATOM 773 C CA . CYS A 1 94 ? -11.481 9.853 2.223 1.00 84.88 94 CYS A CA 1
ATOM 774 C C . CYS A 1 94 ? -11.488 8.756 3.306 1.00 84.88 94 CYS A C 1
ATOM 776 O O . CYS A 1 94 ? -10.817 8.875 4.330 1.00 84.88 94 CYS A O 1
ATOM 778 N N . TRP A 1 95 ? -12.132 7.619 3.012 1.00 87.56 95 TRP A N 1
ATOM 779 C CA . TRP A 1 95 ? -12.197 6.461 3.912 1.00 87.56 95 TRP A CA 1
ATOM 780 C C . TRP A 1 95 ? -10.820 5.886 4.275 1.00 87.56 95 TRP A C 1
ATOM 782 O O . TRP A 1 95 ? -10.664 5.239 5.311 1.00 87.56 95 TRP A O 1
ATOM 792 N N . HIS A 1 96 ? -9.810 6.099 3.426 1.00 90.75 96 HIS A N 1
ATOM 793 C CA . HIS A 1 96 ? -8.439 5.679 3.688 1.00 90.75 96 HIS A CA 1
ATOM 794 C C . HIS A 1 96 ? -7.751 6.625 4.679 1.00 90.75 96 HIS A C 1
ATOM 796 O O . HIS A 1 96 ? -6.987 6.165 5.525 1.00 90.75 96 HIS A O 1
ATOM 802 N N . HIS A 1 97 ? -8.023 7.932 4.605 1.00 86.62 97 HIS A N 1
ATOM 803 C CA . HIS A 1 97 ? -7.509 8.920 5.563 1.00 86.62 97 HIS A CA 1
ATOM 804 C C . HIS A 1 97 ? -8.114 8.701 6.949 1.00 86.62 97 HIS A C 1
ATOM 806 O O . HIS A 1 97 ? -7.373 8.585 7.920 1.00 86.62 97 HIS A O 1
ATOM 812 N N . GLU A 1 98 ? -9.434 8.529 7.023 1.00 85.31 98 GLU A N 1
ATOM 813 C CA . GLU A 1 98 ? -10.171 8.232 8.260 1.00 85.31 98 GLU A CA 1
ATOM 814 C C . GLU A 1 98 ? -9.686 6.928 8.927 1.00 85.31 98 GLU A C 1
ATOM 816 O O . GLU A 1 98 ? -9.541 6.844 10.149 1.00 85.31 98 GLU A O 1
ATOM 821 N N . LEU A 1 99 ? -9.395 5.896 8.124 1.00 89.94 99 LEU A N 1
ATOM 822 C CA . LEU A 1 99 ? -8.849 4.626 8.604 1.00 89.94 99 LEU A CA 1
ATOM 823 C C . LEU A 1 99 ? -7.394 4.764 9.085 1.00 89.94 99 LEU A C 1
ATOM 825 O O . LEU A 1 99 ? -7.037 4.178 10.108 1.00 89.94 99 LEU A O 1
ATOM 829 N N . GLU A 1 100 ? -6.563 5.540 8.382 1.00 89.50 100 GLU A N 1
ATOM 830 C CA . GLU A 1 100 ? -5.186 5.847 8.793 1.00 89.50 100 GLU A CA 1
ATOM 831 C C . GLU A 1 100 ? -5.159 6.643 10.108 1.00 89.50 100 GLU A C 1
ATOM 833 O O . GLU A 1 100 ? -4.362 6.348 11.000 1.00 89.50 100 GLU A O 1
ATOM 838 N N . GLU A 1 101 ? -6.064 7.609 10.264 1.00 85.44 101 GLU A N 1
ATOM 839 C CA . GLU A 1 101 ? -6.242 8.374 11.495 1.00 85.44 101 GLU A CA 1
ATOM 840 C C . GLU A 1 101 ? -6.677 7.480 12.665 1.00 85.44 101 GLU A C 1
ATOM 842 O O . GLU A 1 101 ? -6.029 7.490 13.714 1.00 85.44 101 GLU A O 1
ATOM 847 N N . LYS A 1 102 ? -7.722 6.656 12.506 1.00 86.12 102 LYS A N 1
ATOM 848 C CA . LYS A 1 102 ? -8.177 5.758 13.584 1.00 86.12 102 LYS A CA 1
ATOM 849 C C . LYS A 1 102 ? -7.091 4.773 14.024 1.00 86.12 102 LYS A C 1
ATOM 851 O O . LYS A 1 102 ? -7.010 4.458 15.212 1.00 86.12 102 LYS A O 1
ATOM 856 N N . LEU A 1 103 ? -6.236 4.317 13.105 1.00 88.88 103 LEU A N 1
ATOM 857 C CA . LEU A 1 103 ? -5.065 3.498 13.438 1.00 88.88 103 LEU A CA 1
ATOM 858 C C . LEU A 1 103 ? -4.032 4.289 14.267 1.00 88.88 103 LEU A C 1
ATOM 860 O O . LEU A 1 103 ? -3.612 3.800 15.313 1.00 88.88 103 LEU A O 1
ATOM 864 N N . LYS A 1 104 ? -3.701 5.529 13.882 1.00 85.50 104 LYS A N 1
ATOM 865 C CA . LYS A 1 104 ? -2.797 6.415 14.651 1.00 85.50 104 LYS A CA 1
ATOM 866 C C . LYS A 1 104 ? -3.343 6.784 16.037 1.00 85.50 104 LYS A C 1
ATOM 868 O O . LYS A 1 104 ? -2.575 6.931 16.984 1.00 85.50 104 LYS A O 1
ATOM 873 N N . TRP A 1 105 ? -4.661 6.917 16.193 1.00 83.19 105 TRP A N 1
ATOM 874 C CA . TRP A 1 105 ? -5.283 7.099 17.511 1.00 83.19 105 TRP A CA 1
ATOM 875 C C . TRP A 1 105 ? -5.185 5.835 18.377 1.00 83.19 105 TRP A C 1
ATOM 877 O O . TRP A 1 105 ? -4.892 5.932 19.567 1.00 83.19 105 TRP A O 1
ATOM 887 N N . LEU A 1 106 ? -5.351 4.639 17.802 1.00 85.00 106 LEU A N 1
ATOM 888 C CA . LEU A 1 106 ? -5.254 3.356 18.519 1.00 85.00 106 LEU A CA 1
ATOM 889 C C . LEU A 1 106 ? -3.868 3.104 19.155 1.00 85.00 106 LEU A C 1
ATOM 891 O O . LEU A 1 106 ? -3.770 2.385 20.159 1.00 85.00 106 LEU A O 1
ATOM 895 N N . GLU A 1 107 ? -2.814 3.708 18.601 1.00 81.25 107 GLU A N 1
ATOM 896 C CA . GLU A 1 107 ? -1.454 3.723 19.162 1.00 81.25 107 GLU A CA 1
ATOM 897 C C . GLU A 1 107 ? -1.333 4.628 20.402 1.00 81.25 107 GLU A C 1
ATOM 899 O O . GLU A 1 107 ? -0.593 4.298 21.327 1.00 81.25 107 GLU A O 1
ATOM 904 N N . LYS A 1 108 ? -2.088 5.735 20.449 1.00 79.94 108 LYS A N 1
ATOM 905 C CA . LYS A 1 108 ? -2.007 6.781 21.488 1.00 79.94 108 LYS A CA 1
ATOM 906 C C . LYS A 1 108 ? -3.035 6.640 22.619 1.00 79.94 108 LYS A C 1
ATOM 908 O O . LYS A 1 108 ? -2.867 7.244 23.674 1.00 79.94 108 LYS A O 1
ATOM 913 N N . LEU A 1 109 ? -4.121 5.895 22.399 1.00 73.38 109 LEU A N 1
ATOM 914 C CA . LEU A 1 109 ? -5.290 5.885 23.286 1.00 73.38 109 LEU A CA 1
ATOM 915 C C . LEU A 1 109 ? -5.104 5.093 24.592 1.00 73.38 109 LEU A C 1
ATOM 917 O O . LEU A 1 109 ? -4.951 3.868 24.592 1.00 73.38 109 LEU A O 1
ATOM 921 N N . TYR A 1 110 ? -5.312 5.803 25.700 1.00 63.34 110 TYR A N 1
ATOM 922 C CA . TYR A 1 110 ? -5.658 5.284 27.025 1.00 63.34 110 TYR A CA 1
ATOM 923 C C . TYR A 1 110 ? -6.990 5.932 27.460 1.00 63.34 110 TYR A C 1
ATOM 925 O O . TYR A 1 110 ? -7.224 7.083 27.092 1.00 63.34 110 TYR A O 1
ATOM 933 N N . PRO A 1 111 ? -7.861 5.270 28.253 1.00 75.19 111 PRO A N 1
ATOM 934 C CA . PRO A 1 111 ? -7.783 3.897 28.770 1.00 75.19 111 PRO A CA 1
ATOM 935 C C . PRO A 1 111 ? -8.274 2.803 27.789 1.00 75.19 111 PRO A C 1
ATOM 937 O O . PRO A 1 111 ? -8.758 3.071 26.689 1.00 75.19 111 PRO A O 1
ATOM 940 N N . LYS A 1 112 ? -8.171 1.531 28.218 1.00 78.56 112 LYS A N 1
ATOM 941 C CA . LYS A 1 112 ? -8.445 0.311 27.418 1.00 78.56 112 LYS A CA 1
ATOM 942 C C . LYS A 1 112 ? -9.818 0.276 26.717 1.00 78.56 112 LYS A C 1
ATOM 944 O O . LYS A 1 112 ? -9.923 -0.314 25.643 1.00 78.56 112 LYS A O 1
ATOM 949 N N . SER A 1 113 ? -10.854 0.887 27.294 1.00 78.88 113 SER A N 1
ATOM 950 C CA . SER A 1 113 ? -12.218 0.914 26.739 1.00 78.88 113 SER A CA 1
ATOM 951 C C . SER A 1 113 ? -12.287 1.613 25.374 1.00 78.88 113 SER A C 1
ATOM 953 O O . SER A 1 113 ? -12.872 1.077 24.431 1.00 78.88 113 SER A O 1
ATOM 955 N N . TYR A 1 114 ? -11.615 2.758 25.224 1.00 81.44 114 TYR A N 1
ATOM 956 C CA . TYR A 1 114 ? -11.526 3.473 23.947 1.00 81.44 114 TYR A CA 1
ATOM 957 C C . TYR A 1 114 ? -10.783 2.651 22.892 1.00 81.44 114 TYR A C 1
ATOM 959 O O . TYR A 1 114 ? -11.228 2.577 21.747 1.00 81.44 114 TYR A O 1
ATOM 967 N N . LYS A 1 115 ? -9.711 1.948 23.283 1.00 86.62 115 LYS A N 1
ATOM 968 C CA . LYS A 1 115 ? -8.959 1.065 22.378 1.00 86.62 115 LYS A CA 1
ATOM 969 C C . LYS A 1 115 ? -9.840 -0.048 21.797 1.00 86.62 115 LYS A C 1
ATOM 971 O O . LYS A 1 115 ? -9.812 -0.267 20.588 1.00 86.62 115 LYS A O 1
ATOM 976 N N . GLN A 1 116 ? -10.685 -0.682 22.616 1.00 87.19 116 GLN A N 1
ATOM 977 C CA . GLN A 1 116 ? -11.656 -1.679 22.142 1.00 87.19 116 GLN A CA 1
ATOM 978 C C . GLN A 1 116 ? -12.721 -1.080 21.207 1.00 87.19 116 GLN A C 1
ATOM 980 O O . GLN A 1 116 ? -13.101 -1.721 20.225 1.00 87.19 116 GLN A O 1
ATOM 985 N N . LYS A 1 117 ? -13.195 0.147 21.475 1.00 86.69 117 LYS A N 1
ATOM 986 C CA . LYS A 1 117 ? -14.142 0.849 20.591 1.00 86.69 117 LYS A CA 1
ATOM 987 C C . LYS A 1 117 ? -13.519 1.109 19.213 1.00 86.69 117 LYS A C 1
ATOM 989 O O . LYS A 1 117 ? -14.079 0.684 18.204 1.00 86.69 117 LYS A O 1
ATOM 994 N N . PHE A 1 118 ? -12.323 1.699 19.175 1.00 85.88 118 PHE A N 1
ATOM 995 C CA . PHE A 1 118 ? -11.590 1.958 17.931 1.00 85.88 118 PHE A CA 1
ATOM 996 C C . PHE A 1 118 ? -11.261 0.664 17.169 1.00 85.88 118 PHE A C 1
ATOM 998 O O . PHE A 1 118 ? -11.422 0.626 15.954 1.00 85.88 118 PHE A O 1
ATOM 1005 N N . GLN A 1 119 ? -10.892 -0.430 17.849 1.00 90.75 119 GLN A N 1
ATOM 1006 C CA . GLN A 1 119 ? -10.690 -1.739 17.206 1.00 90.75 119 GLN A CA 1
ATOM 1007 C C . GLN A 1 119 ? -11.948 -2.24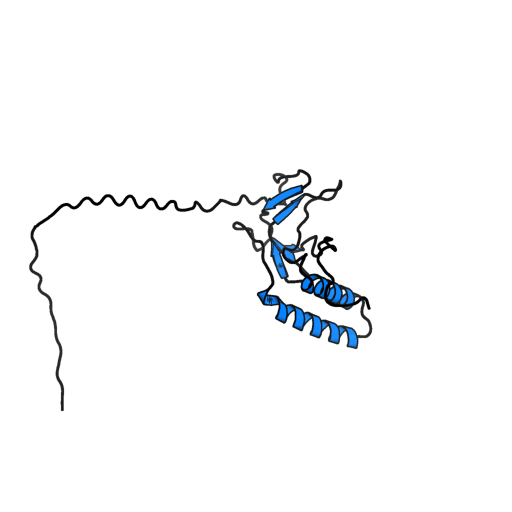2 16.475 1.00 90.75 119 GLN A C 1
ATOM 1009 O O . GLN A 1 119 ? -11.845 -2.740 15.348 1.00 90.75 119 GLN A O 1
ATOM 1014 N N . LYS A 1 120 ? -13.138 -2.076 17.072 1.00 90.81 120 LYS A N 1
ATOM 1015 C CA . LYS A 1 120 ? -14.419 -2.430 16.434 1.00 90.81 120 LYS A CA 1
ATOM 1016 C C . LYS A 1 120 ? -14.701 -1.535 15.223 1.00 90.81 120 LYS A C 1
ATOM 1018 O O . LYS A 1 120 ? -14.988 -2.060 14.151 1.00 90.81 120 LYS A O 1
ATOM 1023 N N . GLU A 1 121 ? -14.548 -0.217 15.358 1.00 90.56 121 GLU A N 1
ATOM 1024 C CA . GLU A 1 121 ? -14.737 0.745 14.258 1.00 90.56 121 GLU A CA 1
ATOM 1025 C C . GLU A 1 121 ? -13.797 0.464 13.069 1.00 90.56 121 GLU A C 1
ATOM 1027 O O . GLU A 1 121 ? -14.253 0.337 11.935 1.00 90.56 121 GLU A O 1
ATOM 1032 N N . ILE A 1 122 ? -12.501 0.263 13.329 1.00 91.75 122 ILE A N 1
ATOM 1033 C CA . ILE A 1 122 ? -11.483 -0.083 12.320 1.00 91.75 122 ILE A CA 1
ATOM 1034 C C . ILE A 1 122 ? -11.835 -1.394 11.605 1.00 91.75 122 ILE A C 1
ATOM 1036 O O . ILE A 1 122 ? -11.702 -1.492 10.384 1.00 91.75 122 ILE A O 1
ATOM 1040 N N . THR A 1 123 ? -12.325 -2.396 12.341 1.00 93.56 123 THR A N 1
ATOM 1041 C CA . THR A 1 123 ? -12.765 -3.678 11.765 1.00 93.56 123 THR A CA 1
ATOM 1042 C C . THR A 1 123 ? -13.981 -3.503 10.853 1.00 93.56 123 THR A C 1
ATOM 1044 O O . THR A 1 123 ? -14.022 -4.075 9.760 1.00 93.56 123 THR A O 1
ATOM 1047 N N . VAL A 1 124 ? -14.950 -2.677 11.260 1.00 92.75 124 VAL A N 1
ATOM 1048 C CA . VAL A 1 124 ? -16.136 -2.354 10.455 1.00 92.75 124 VAL A CA 1
ATOM 1049 C C . VAL A 1 124 ? -15.746 -1.605 9.179 1.00 92.75 124 VAL A C 1
ATOM 1051 O O . VAL A 1 124 ? -16.144 -2.038 8.100 1.00 92.75 124 VAL A O 1
ATOM 1054 N N . MET A 1 125 ? -14.901 -0.572 9.261 1.00 91.81 125 MET A N 1
ATOM 1055 C CA . MET A 1 125 ? -14.434 0.178 8.085 1.00 91.81 125 MET A CA 1
ATOM 1056 C C . MET A 1 125 ? -13.636 -0.705 7.116 1.00 91.81 125 MET A C 1
ATOM 1058 O O . MET A 1 125 ? -13.908 -0.709 5.914 1.00 91.81 125 MET A O 1
ATOM 1062 N N . LYS A 1 126 ? -12.705 -1.534 7.620 1.00 92.50 126 LYS A N 1
ATOM 1063 C CA . LYS A 1 126 ? -11.968 -2.499 6.781 1.00 92.50 126 LYS A CA 1
ATOM 1064 C C . LYS A 1 126 ? -12.907 -3.497 6.092 1.00 92.50 126 LYS A C 1
ATOM 1066 O O . LYS A 1 126 ? -12.660 -3.851 4.942 1.00 92.50 126 LYS A O 1
ATOM 1071 N N . ARG A 1 127 ? -14.010 -3.911 6.733 1.00 93.44 127 ARG A N 1
ATOM 1072 C CA . ARG A 1 127 ? -15.047 -4.753 6.106 1.00 93.44 127 ARG A CA 1
ATOM 1073 C C . ARG A 1 127 ? -15.856 -3.989 5.050 1.00 93.44 127 ARG A C 1
ATOM 1075 O O . ARG A 1 127 ? -16.006 -4.494 3.941 1.00 93.44 127 ARG A O 1
ATOM 1082 N N . GLN A 1 128 ? -16.339 -2.786 5.366 1.00 92.06 128 GLN A N 1
ATOM 1083 C CA . GLN A 1 128 ? -17.148 -1.937 4.475 1.00 92.06 128 GLN A CA 1
ATOM 1084 C C . GLN A 1 128 ? -16.397 -1.498 3.211 1.00 92.06 128 GLN A C 1
ATOM 1086 O O . GLN A 1 128 ? -17.009 -1.306 2.159 1.00 92.06 128 GLN A O 1
ATOM 1091 N N . HIS A 1 129 ? -15.077 -1.331 3.294 1.00 92.06 129 HIS A N 1
ATOM 1092 C CA . HIS A 1 129 ? -14.259 -0.858 2.176 1.00 92.06 129 HIS A CA 1
ATOM 1093 C C . HIS A 1 129 ? -13.434 -1.958 1.507 1.00 92.06 129 HIS A C 1
ATOM 1095 O O . HIS A 1 129 ? -12.775 -1.674 0.512 1.00 92.06 129 HIS A O 1
ATOM 1101 N N . LYS A 1 130 ? -13.534 -3.224 1.947 1.00 92.44 130 LYS A N 1
ATOM 1102 C CA . LYS A 1 130 ? -12.782 -4.351 1.362 1.00 92.44 130 LYS A CA 1
ATOM 1103 C C . LYS A 1 130 ? -12.936 -4.453 -0.163 1.00 92.44 130 LYS A C 1
ATOM 1105 O O . LYS A 1 130 ? -11.956 -4.681 -0.859 1.00 92.44 130 LYS A O 1
ATOM 1110 N N . ALA A 1 131 ? -14.149 -4.239 -0.677 1.00 90.81 131 ALA A N 1
ATOM 1111 C CA . ALA A 1 131 ? -14.449 -4.265 -2.112 1.00 90.81 131 ALA A CA 1
ATOM 1112 C C . ALA A 1 131 ? -14.050 -2.978 -2.872 1.00 90.81 131 ALA A C 1
ATOM 1114 O O . ALA A 1 131 ? -14.120 -2.951 -4.096 1.00 90.81 131 ALA A O 1
ATOM 1115 N N . LYS A 1 132 ? -13.644 -1.912 -2.166 1.00 90.12 132 LYS A N 1
ATOM 1116 C CA . LYS A 1 132 ? -13.165 -0.644 -2.748 1.00 90.12 132 LYS A CA 1
ATOM 1117 C C . LYS A 1 132 ? -11.638 -0.573 -2.868 1.00 90.12 132 LYS A C 1
ATOM 1119 O O . LYS A 1 132 ? -11.138 0.329 -3.534 1.00 90.12 132 LYS A O 1
ATOM 1124 N N . ILE A 1 133 ? -10.903 -1.488 -2.225 1.00 94.06 133 ILE A N 1
ATOM 1125 C CA . ILE A 1 133 ? -9.435 -1.512 -2.238 1.00 94.06 133 ILE A CA 1
ATOM 1126 C C . ILE A 1 133 ? -8.940 -1.808 -3.656 1.00 94.06 133 ILE A C 1
ATOM 1128 O O . ILE A 1 133 ? -9.044 -2.930 -4.149 1.00 94.06 133 ILE A O 1
ATOM 1132 N N . LYS A 1 134 ? -8.346 -0.801 -4.292 1.00 94.69 134 LYS A N 1
ATOM 1133 C CA . LYS A 1 134 ? -7.613 -0.951 -5.551 1.00 94.69 134 LYS A CA 1
ATOM 1134 C C . LYS A 1 134 ? -6.236 -1.542 -5.256 1.00 94.69 134 LYS A C 1
ATOM 1136 O O . LYS A 1 134 ? -5.553 -1.068 -4.347 1.00 94.69 134 LYS A O 1
ATOM 1141 N N . ASN A 1 135 ? -5.827 -2.532 -6.043 1.00 96.25 135 ASN A N 1
ATOM 1142 C CA . ASN A 1 135 ? -4.445 -3.004 -6.129 1.00 96.25 135 ASN A CA 1
ATOM 1143 C C . ASN A 1 135 ? -3.833 -2.509 -7.444 1.00 96.25 135 ASN A C 1
ATOM 1145 O O . ASN A 1 135 ? -4.540 -2.338 -8.433 1.00 96.25 135 ASN A O 1
ATOM 1149 N N . ASP A 1 136 ? -2.522 -2.301 -7.449 1.00 95.75 136 ASP A N 1
ATOM 1150 C CA . ASP A 1 136 ? -1.764 -1.714 -8.555 1.00 95.75 136 ASP A CA 1
ATOM 1151 C C . ASP A 1 136 ? -0.509 -2.564 -8.838 1.00 95.75 136 ASP A C 1
ATOM 1153 O O . ASP A 1 136 ? 0.637 -2.177 -8.603 1.00 95.75 136 ASP A O 1
ATOM 1157 N N . ILE A 1 137 ? -0.755 -3.799 -9.278 1.00 96.12 137 ILE A N 1
ATOM 1158 C CA . ILE A 1 137 ? 0.272 -4.786 -9.624 1.00 96.12 137 ILE A CA 1
ATOM 1159 C C . ILE A 1 137 ? 0.331 -4.924 -11.146 1.00 96.12 137 ILE A C 1
ATOM 1161 O O . ILE A 1 137 ? -0.667 -5.264 -11.778 1.00 96.12 137 ILE A O 1
ATOM 1165 N N . GLU A 1 138 ? 1.517 -4.742 -11.724 1.00 95.56 138 GLU A N 1
ATOM 1166 C CA . GLU A 1 138 ? 1.802 -5.050 -13.129 1.00 95.56 138 GLU A CA 1
ATOM 1167 C C . GLU A 1 138 ? 2.941 -6.071 -13.269 1.00 95.56 138 GLU A C 1
ATOM 1169 O O . GLU A 1 138 ? 3.893 -6.082 -12.485 1.00 95.56 138 GLU A O 1
ATOM 1174 N N . GLY A 1 139 ? 2.877 -6.895 -14.320 1.00 92.56 139 GLY A N 1
ATOM 1175 C CA . GLY A 1 139 ? 3.871 -7.932 -14.607 1.00 92.56 139 GLY A CA 1
ATOM 1176 C C . GLY A 1 139 ? 3.726 -9.166 -13.710 1.00 92.56 139 GLY A C 1
ATOM 1177 O O . GLY A 1 139 ? 2.622 -9.542 -13.326 1.00 92.56 139 GLY A O 1
ATOM 1178 N N . LYS A 1 140 ? 4.854 -9.814 -13.395 1.00 94.62 140 LYS A N 1
ATOM 1179 C CA . LYS A 1 140 ? 4.942 -10.947 -12.455 1.00 94.62 140 LYS A CA 1
ATOM 1180 C C . LYS A 1 140 ? 5.962 -10.646 -11.339 1.00 94.62 140 LYS A C 1
ATOM 1182 O O . LYS A 1 140 ? 7.051 -11.219 -11.356 1.00 94.62 140 LYS A O 1
ATOM 1187 N N . PRO A 1 141 ? 5.676 -9.706 -10.419 1.00 94.88 141 PRO A N 1
ATOM 1188 C CA . PRO A 1 141 ? 6.568 -9.415 -9.300 1.00 94.88 141 PRO A CA 1
ATOM 1189 C C . PRO A 1 141 ? 6.615 -10.574 -8.299 1.00 94.88 141 PRO A C 1
ATOM 1191 O O . PRO A 1 141 ? 5.728 -11.429 -8.258 1.00 94.88 141 PRO A O 1
ATOM 1194 N N . ASN A 1 142 ? 7.659 -10.605 -7.474 1.00 94.81 142 ASN A N 1
ATOM 1195 C CA . ASN A 1 142 ? 7.867 -11.678 -6.517 1.00 94.81 142 ASN A CA 1
ATOM 1196 C C . ASN A 1 142 ? 7.039 -11.449 -5.242 1.00 94.81 142 ASN A C 1
ATOM 1198 O O . ASN A 1 142 ? 7.388 -10.627 -4.393 1.00 94.81 142 ASN A O 1
ATOM 1202 N N . MET A 1 143 ? 5.970 -12.234 -5.090 1.00 92.06 143 MET A N 1
ATOM 1203 C CA . MET A 1 143 ? 5.045 -12.189 -3.950 1.00 92.06 143 MET A CA 1
ATOM 1204 C C . MET A 1 143 ? 5.703 -12.439 -2.580 1.00 92.06 143 MET A C 1
ATOM 1206 O O . MET A 1 143 ? 5.108 -12.056 -1.573 1.00 92.06 143 MET A O 1
ATOM 1210 N N . SER A 1 144 ? 6.897 -13.048 -2.506 1.00 94.31 144 SER A N 1
ATOM 1211 C CA . SER A 1 144 ? 7.623 -13.213 -1.234 1.00 94.31 144 SER A CA 1
ATOM 1212 C C . SER A 1 144 ? 8.439 -11.978 -0.833 1.00 94.31 144 SER A C 1
ATOM 1214 O O . SER A 1 144 ? 8.716 -11.783 0.349 1.00 94.31 144 SER A O 1
ATOM 1216 N N . LEU A 1 145 ? 8.771 -11.089 -1.778 1.00 92.56 145 LEU A N 1
ATOM 1217 C CA . LEU A 1 145 ? 9.535 -9.862 -1.526 1.00 92.56 145 LEU A CA 1
ATOM 1218 C C . LEU A 1 145 ? 8.617 -8.694 -1.130 1.00 92.56 145 LEU A C 1
ATOM 1220 O O . LEU A 1 145 ? 8.661 -7.617 -1.734 1.00 92.56 145 LEU A O 1
ATOM 1224 N N . LYS A 1 146 ? 7.782 -8.915 -0.106 1.00 94.38 146 LYS A N 1
ATOM 1225 C CA . LYS A 1 146 ? 6.907 -7.886 0.471 1.00 94.38 146 LYS A CA 1
ATOM 1226 C C . LYS A 1 146 ? 7.688 -6.839 1.273 1.00 94.38 146 LYS A C 1
ATOM 1228 O O . LYS A 1 146 ? 8.624 -7.160 2.006 1.00 94.38 146 LYS A O 1
ATOM 1233 N N . ARG A 1 147 ? 7.262 -5.579 1.173 1.00 92.75 147 ARG A N 1
ATOM 1234 C CA . ARG A 1 147 ? 7.747 -4.419 1.945 1.00 92.75 147 ARG A CA 1
ATOM 1235 C C . ARG A 1 147 ? 6.568 -3.506 2.337 1.00 92.75 147 ARG A C 1
ATOM 1237 O O . ARG A 1 147 ? 5.535 -3.556 1.677 1.00 92.75 147 ARG A O 1
ATOM 1244 N N . PRO A 1 148 ? 6.674 -2.661 3.376 1.00 92.62 148 PRO A N 1
ATOM 1245 C CA . PRO A 1 148 ? 5.655 -1.647 3.657 1.00 92.62 148 PRO A CA 1
ATOM 1246 C C . PRO A 1 148 ? 5.720 -0.497 2.637 1.00 92.62 148 PRO A C 1
ATOM 1248 O O . PRO A 1 148 ? 6.807 -0.087 2.231 1.00 92.62 148 PRO A O 1
ATOM 1251 N N . MET A 1 149 ? 4.570 0.056 2.240 1.00 92.12 149 MET A N 1
ATOM 1252 C CA . MET A 1 149 ? 4.518 1.300 1.451 1.00 92.12 149 MET A CA 1
ATOM 1253 C C . MET A 1 149 ? 5.042 2.503 2.247 1.00 92.12 149 MET A C 1
ATOM 1255 O O . MET A 1 149 ? 4.732 2.648 3.428 1.00 92.12 149 MET A O 1
ATOM 1259 N N . THR A 1 150 ? 5.767 3.411 1.583 1.00 84.94 150 THR A N 1
ATOM 1260 C CA . THR A 1 150 ? 6.333 4.618 2.218 1.00 84.94 150 THR A CA 1
ATOM 1261 C C . THR A 1 150 ? 5.329 5.764 2.348 1.00 84.94 150 THR A C 1
ATOM 1263 O O . THR A 1 150 ? 5.500 6.639 3.191 1.00 84.94 150 THR A O 1
ATOM 1266 N N . ASN A 1 151 ? 4.300 5.803 1.494 1.00 84.06 151 ASN A N 1
ATOM 1267 C CA . ASN A 1 151 ? 3.365 6.921 1.386 1.00 84.06 151 ASN A CA 1
ATOM 1268 C C . ASN A 1 151 ? 1.917 6.418 1.321 1.00 84.06 151 ASN A C 1
ATOM 1270 O O . ASN A 1 151 ? 1.348 6.202 0.251 1.00 84.06 151 ASN A O 1
ATOM 1274 N N . THR A 1 152 ? 1.306 6.232 2.488 1.00 79.38 152 THR A N 1
ATOM 1275 C CA . THR A 1 152 ? -0.107 5.842 2.612 1.00 79.38 152 THR A CA 1
ATOM 1276 C C . THR A 1 152 ? -1.065 7.028 2.455 1.00 79.38 152 THR A C 1
ATOM 1278 O O . THR A 1 152 ? -2.167 6.848 1.942 1.00 79.38 152 THR A O 1
ATOM 1281 N N . PHE A 1 153 ? -0.608 8.240 2.780 1.00 69.31 153 PHE A N 1
ATOM 1282 C CA . PHE A 1 153 ? -1.349 9.496 2.655 1.00 69.31 153 PHE A CA 1
ATOM 1283 C C . PHE A 1 153 ? -0.928 10.309 1.416 1.00 69.31 153 PHE A C 1
ATOM 1285 O O . PHE A 1 153 ? 0.263 10.409 1.105 1.00 69.31 153 PHE A O 1
ATOM 1292 N N . SER A 1 154 ? -1.895 10.935 0.737 1.00 59.38 154 SER A N 1
ATOM 1293 C CA . SER A 1 154 ? -1.659 11.883 -0.359 1.00 59.38 154 SER A CA 1
ATOM 1294 C C . SER A 1 154 ? -1.931 13.313 0.100 1.00 59.38 154 SER A C 1
ATOM 1296 O O . SER A 1 154 ? -3.041 13.637 0.507 1.00 59.38 154 SER A O 1
ATOM 1298 N N . TRP A 1 155 ? -0.941 14.197 -0.043 1.00 47.44 155 TRP A N 1
ATOM 1299 C CA . TRP A 1 155 ? -1.030 15.624 0.308 1.00 47.44 155 TRP A CA 1
ATOM 1300 C C . TRP A 1 155 ? -1.972 16.453 -0.592 1.00 47.44 155 TRP A C 1
ATOM 1302 O O . TRP A 1 155 ? -1.976 17.679 -0.516 1.00 47.44 155 TRP A O 1
ATOM 1312 N N . ASN A 1 156 ? -2.782 15.824 -1.450 1.00 48.59 156 ASN A N 1
ATOM 1313 C CA . ASN A 1 156 ? -3.736 16.523 -2.313 1.00 48.59 156 ASN A CA 1
ATOM 1314 C C . ASN A 1 156 ? -5.030 16.898 -1.562 1.00 48.59 156 ASN A C 1
ATOM 1316 O O . ASN A 1 156 ? -6.128 16.463 -1.912 1.00 48.59 156 ASN A O 1
ATOM 1320 N N . THR A 1 157 ? -4.891 17.750 -0.545 1.00 45.75 157 THR A N 1
ATOM 1321 C CA . THR A 1 157 ? -5.969 18.278 0.315 1.00 45.75 157 THR A CA 1
ATOM 1322 C C . THR A 1 157 ? -7.009 19.134 -0.422 1.00 45.75 157 THR A C 1
ATOM 1324 O O . THR A 1 157 ? -7.984 19.574 0.178 1.00 45.75 157 THR A O 1
ATOM 1327 N N . ARG A 1 158 ? -6.841 19.362 -1.732 1.00 47.47 158 ARG A N 1
ATOM 1328 C CA . ARG A 1 158 ? -7.786 20.110 -2.578 1.00 47.47 158 ARG A CA 1
ATOM 1329 C C . ARG A 1 158 ? -9.063 19.327 -2.911 1.00 47.47 158 ARG A C 1
ATOM 1331 O O . ARG A 1 158 ? -10.046 19.934 -3.324 1.00 47.47 158 ARG A O 1
ATOM 1338 N N . ASN A 1 159 ? -9.078 18.002 -2.738 1.00 41.88 159 ASN A N 1
ATOM 1339 C CA . ASN A 1 159 ? -10.225 17.160 -3.092 1.00 41.88 159 ASN A CA 1
ATOM 1340 C C . ASN A 1 159 ? -11.173 16.893 -1.910 1.00 41.88 159 ASN A C 1
ATOM 1342 O O . ASN A 1 159 ? -11.224 15.782 -1.391 1.00 41.88 159 ASN A O 1
ATOM 1346 N N . LYS A 1 160 ? -12.017 17.900 -1.633 1.00 46.50 160 LYS A N 1
ATOM 1347 C CA . LYS A 1 160 ? -13.241 17.848 -0.800 1.00 46.50 160 LYS A CA 1
ATOM 1348 C C . LYS A 1 160 ? -13.010 17.629 0.710 1.00 46.50 160 LYS A C 1
ATOM 1350 O O . LYS A 1 160 ? -12.031 17.005 1.109 1.00 46.50 160 LYS A O 1
ATOM 1355 N N . PRO A 1 161 ? -13.923 18.112 1.576 1.00 48.19 161 PRO A N 1
ATOM 1356 C CA . PRO A 1 161 ? -13.927 17.693 2.971 1.00 48.19 161 PRO A CA 1
ATOM 1357 C C . PRO A 1 161 ? -14.232 16.192 3.047 1.00 48.19 161 PRO A C 1
ATOM 1359 O O . PRO A 1 161 ? -15.252 15.733 2.527 1.00 48.19 161 PRO A O 1
ATOM 1362 N N . CYS A 1 162 ? -13.371 15.436 3.730 1.00 58.88 162 CYS A N 1
ATOM 1363 C CA . CYS A 1 162 ? -13.775 14.145 4.287 1.00 58.88 162 CYS A CA 1
ATOM 1364 C C . CYS A 1 162 ? -14.937 14.411 5.263 1.00 58.88 162 CYS A C 1
ATOM 1366 O O . CYS A 1 162 ? -14.985 15.473 5.884 1.00 58.88 162 CYS A O 1
ATOM 1368 N N . SER A 1 163 ? -15.900 13.497 5.385 1.00 51.22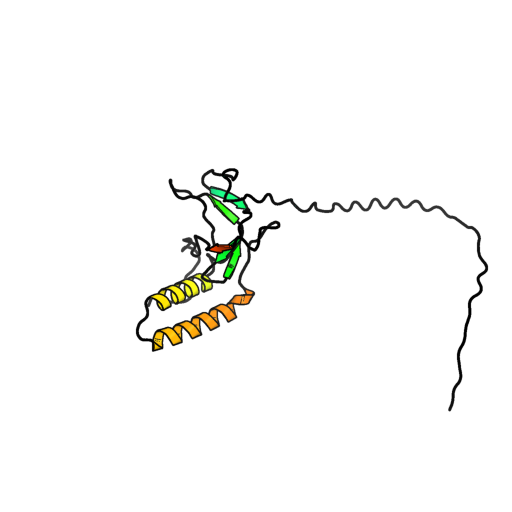 163 SER A N 1
ATOM 1369 C CA . SER A 1 163 ? -17.228 13.774 5.977 1.00 51.22 163 SER A CA 1
ATOM 1370 C C . SER A 1 163 ? -17.255 14.003 7.500 1.00 51.22 163 SER A C 1
ATOM 1372 O O . SER A 1 163 ? -18.319 13.982 8.121 1.00 51.22 163 SER A O 1
ATOM 1374 N N . HIS A 1 164 ? -16.098 14.226 8.118 1.00 50.91 164 HIS A N 1
ATOM 1375 C CA . HIS A 1 164 ? -15.892 14.194 9.558 1.00 50.91 164 HIS A CA 1
ATOM 1376 C C . HIS A 1 164 ? -15.143 15.456 9.987 1.00 50.91 164 HIS A C 1
ATOM 1378 O O . HIS A 1 164 ? -14.072 15.768 9.473 1.00 50.91 164 HIS A O 1
ATOM 1384 N N . ARG A 1 165 ? -15.766 16.220 10.892 1.00 33.06 165 ARG A N 1
ATOM 1385 C CA . ARG A 1 165 ? -15.185 17.436 11.474 1.00 33.06 165 ARG A CA 1
ATOM 1386 C C . ARG A 1 165 ? -13.937 17.090 12.285 1.00 33.06 165 ARG A C 1
ATOM 1388 O O . ARG A 1 165 ? -13.864 16.003 12.853 1.00 33.06 165 ARG A O 1
ATOM 1395 N N . ASN A 1 166 ? -13.041 18.067 12.411 1.00 30.22 166 ASN A N 1
ATOM 1396 C CA . ASN A 1 166 ? -12.021 18.084 13.457 1.00 30.22 166 ASN A CA 1
ATOM 1397 C C . ASN A 1 166 ? -12.682 17.816 14.824 1.00 30.22 166 ASN A C 1
ATOM 1399 O O . ASN A 1 166 ? -13.697 18.448 15.139 1.00 30.22 166 ASN A O 1
ATOM 1403 N N . PHE A 1 167 ? -12.085 16.920 15.607 1.00 33.47 167 PHE A N 1
ATOM 1404 C CA . PHE A 1 167 ? -12.385 16.639 17.012 1.00 33.47 167 PHE A CA 1
ATOM 1405 C C . PHE A 1 167 ? -11.065 16.606 17.789 1.00 33.47 167 PHE A C 1
ATOM 1407 O O . PHE A 1 167 ? -10.080 16.090 17.213 1.00 33.47 167 PHE A O 1
#